Protein AF-A0A950CUS5-F1 (afdb_monomer_lite)

pLDDT: mean 76.33, std 10.09, range [51.91, 87.69]

Structure (mmCIF, N/CA/C/O backbone):
data_AF-A0A950CUS5-F1
#
_entry.id   AF-A0A950CUS5-F1
#
loop_
_atom_site.group_PDB
_atom_site.id
_atom_site.type_symbol
_atom_site.label_atom_id
_atom_site.label_alt_id
_atom_site.label_comp_id
_atom_site.label_asym_id
_atom_site.label_entity_id
_atom_site.label_seq_id
_atom_site.pdbx_PDB_ins_code
_atom_site.Cartn_x
_atom_site.Cartn_y
_atom_site.Cartn_z
_atom_site.occupancy
_atom_site.B_iso_or_equiv
_atom_site.auth_seq_id
_atom_site.auth_comp_id
_atom_site.auth_asym_id
_atom_site.auth_atom_id
_atom_site.pdbx_PDB_model_num
ATOM 1 N N . MET A 1 1 ? 13.405 -7.036 -21.368 1.00 53.22 1 MET A N 1
ATOM 2 C CA . MET A 1 1 ? 12.570 -6.123 -20.554 1.00 53.22 1 MET A CA 1
ATOM 3 C C . MET A 1 1 ? 13.519 -5.222 -19.781 1.00 53.22 1 MET A C 1
ATOM 5 O O . MET A 1 1 ? 14.540 -5.727 -19.350 1.00 53.22 1 MET A O 1
ATOM 9 N N . SER A 1 2 ? 13.267 -3.913 -19.706 1.00 65.44 2 SER A N 1
ATOM 10 C CA . SER A 1 2 ? 14.176 -2.950 -19.057 1.00 65.44 2 SER A CA 1
ATOM 11 C C . SER A 1 2 ? 14.216 -3.167 -17.537 1.00 65.44 2 SER A C 1
ATOM 13 O O . SER A 1 2 ? 13.152 -3.171 -16.919 1.00 65.44 2 SER A O 1
ATOM 15 N N . ASP A 1 3 ? 15.411 -3.290 -16.944 1.00 77.56 3 ASP A N 1
ATOM 16 C CA . ASP A 1 3 ? 15.626 -3.466 -15.492 1.00 77.56 3 ASP A CA 1
ATOM 17 C C . ASP A 1 3 ? 14.882 -2.420 -14.646 1.00 77.56 3 ASP A C 1
ATOM 19 O O . ASP A 1 3 ? 14.386 -2.715 -13.563 1.00 77.56 3 ASP A O 1
ATOM 23 N N . ALA A 1 4 ? 14.714 -1.205 -15.177 1.00 68.44 4 ALA A N 1
ATOM 24 C CA . ALA A 1 4 ? 13.982 -0.129 -14.518 1.00 68.44 4 ALA A CA 1
ATOM 25 C C . ALA A 1 4 ? 12.481 -0.423 -14.351 1.00 68.44 4 ALA A C 1
ATOM 27 O O . ALA A 1 4 ? 11.888 -0.032 -13.348 1.00 68.44 4 ALA A O 1
ATOM 28 N N . LEU A 1 5 ? 11.853 -1.112 -15.311 1.00 75.69 5 LEU A N 1
ATOM 29 C CA . LEU A 1 5 ? 10.441 -1.490 -15.208 1.00 75.69 5 LEU A CA 1
ATOM 30 C C . LEU A 1 5 ? 10.252 -2.625 -14.196 1.00 75.69 5 LEU A C 1
ATOM 32 O O . LEU A 1 5 ? 9.278 -2.610 -13.445 1.00 75.69 5 LEU A O 1
ATOM 36 N N . THR A 1 6 ? 11.195 -3.568 -14.145 1.00 82.12 6 THR A N 1
ATOM 37 C CA . THR A 1 6 ? 11.207 -4.650 -13.152 1.00 82.12 6 THR A CA 1
ATOM 38 C C . THR A 1 6 ? 11.335 -4.083 -11.737 1.00 82.12 6 THR A C 1
ATOM 40 O O . THR A 1 6 ? 10.447 -4.313 -10.921 1.00 82.12 6 THR A O 1
ATOM 43 N N . ILE A 1 7 ? 12.343 -3.239 -11.483 1.00 80.44 7 ILE A N 1
ATOM 44 C CA . ILE A 1 7 ? 12.565 -2.594 -10.175 1.00 80.44 7 ILE A CA 1
ATOM 45 C C . ILE A 1 7 ? 11.351 -1.757 -9.751 1.00 80.44 7 ILE A C 1
ATOM 47 O O . ILE A 1 7 ? 10.926 -1.804 -8.598 1.00 80.44 7 ILE A O 1
ATOM 51 N N . ALA A 1 8 ? 10.752 -1.005 -10.679 1.00 71.38 8 ALA A N 1
ATOM 52 C CA . ALA A 1 8 ? 9.567 -0.208 -10.373 1.00 71.38 8 ALA A CA 1
ATOM 53 C C . ALA A 1 8 ? 8.356 -1.093 -10.015 1.00 71.38 8 ALA A C 1
ATOM 55 O O . ALA A 1 8 ? 7.605 -0.774 -9.094 1.00 71.38 8 ALA A O 1
ATOM 56 N N . THR A 1 9 ? 8.171 -2.213 -10.719 1.00 80.31 9 THR A N 1
ATOM 57 C CA . THR A 1 9 ? 7.070 -3.155 -10.456 1.00 80.31 9 THR A CA 1
ATOM 58 C C . THR A 1 9 ? 7.236 -3.838 -9.097 1.00 80.31 9 THR A C 1
ATOM 60 O O . THR A 1 9 ? 6.269 -3.948 -8.344 1.00 80.31 9 THR A O 1
ATOM 63 N N . GLU A 1 10 ? 8.460 -4.233 -8.747 1.00 84.12 10 GLU A N 1
ATOM 64 C CA . GLU A 1 10 ? 8.793 -4.786 -7.429 1.00 84.12 10 GLU A CA 1
ATOM 65 C C . GLU A 1 10 ? 8.537 -3.768 -6.308 1.00 84.12 10 GLU A C 1
ATOM 67 O O . GLU A 1 10 ? 7.905 -4.101 -5.304 1.00 84.12 10 GLU A O 1
ATOM 72 N N . GLY A 1 11 ? 8.943 -2.507 -6.503 1.00 77.31 11 GLY A N 1
ATOM 73 C CA . GLY A 1 11 ? 8.648 -1.413 -5.572 1.00 77.31 11 GLY A CA 1
ATOM 74 C C . GLY A 1 11 ? 7.146 -1.246 -5.325 1.00 77.31 11 GLY A C 1
ATOM 75 O O . GLY A 1 11 ? 6.702 -1.229 -4.176 1.00 77.31 11 GLY A O 1
ATOM 76 N N . LEU A 1 12 ? 6.344 -1.250 -6.395 1.00 82.62 12 LEU A N 1
ATOM 77 C CA . LEU A 1 12 ? 4.886 -1.158 -6.301 1.00 82.62 12 LEU A CA 1
ATOM 78 C C . LEU A 1 12 ? 4.264 -2.342 -5.543 1.00 82.62 12 LEU A C 1
ATOM 80 O O . LEU A 1 12 ? 3.333 -2.155 -4.757 1.00 82.62 12 LEU A O 1
ATOM 84 N N . GLN A 1 13 ? 4.776 -3.559 -5.738 1.00 84.81 13 GLN A N 1
ATOM 85 C CA . GLN A 1 13 ? 4.301 -4.747 -5.025 1.00 84.81 13 GLN A CA 1
ATOM 86 C C . GLN A 1 13 ? 4.630 -4.688 -3.522 1.00 84.81 13 GLN A C 1
ATOM 88 O O . GLN A 1 13 ? 3.789 -5.026 -2.680 1.00 84.81 13 GLN A O 1
ATOM 93 N N . ILE A 1 14 ? 5.822 -4.198 -3.170 1.00 82.94 14 ILE A N 1
ATOM 94 C CA . ILE A 1 14 ? 6.224 -3.957 -1.778 1.00 82.94 14 ILE A CA 1
ATOM 95 C C . ILE A 1 14 ? 5.311 -2.905 -1.140 1.00 82.94 14 ILE A C 1
ATOM 97 O O . ILE A 1 14 ? 4.788 -3.126 -0.044 1.00 82.94 14 ILE A O 1
ATOM 101 N N . ALA A 1 15 ? 5.066 -1.786 -1.823 1.00 72.44 15 ALA A N 1
ATOM 102 C CA . ALA A 1 15 ? 4.183 -0.739 -1.326 1.00 72.44 15 ALA A CA 1
ATOM 103 C C . ALA A 1 15 ? 2.733 -1.223 -1.163 1.00 72.44 15 ALA A C 1
ATOM 105 O O . ALA A 1 15 ? 2.110 -0.955 -0.136 1.00 72.44 15 ALA A O 1
ATOM 106 N N . SER A 1 16 ? 2.224 -2.024 -2.106 1.00 82.25 16 SER A N 1
ATOM 107 C CA . SER A 1 16 ? 0.897 -2.649 -2.0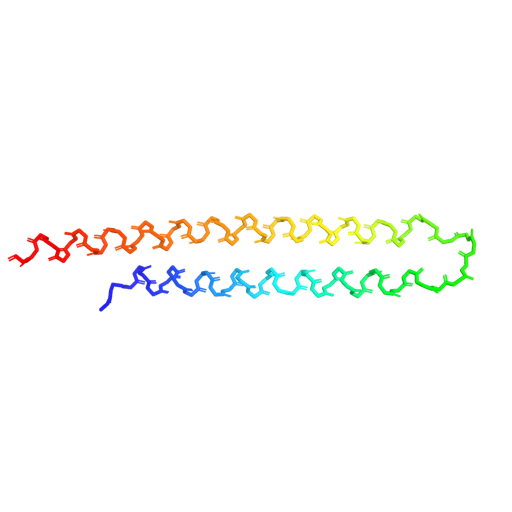03 1.00 82.25 16 SER A CA 1
ATOM 108 C C . SER A 1 16 ? 0.776 -3.520 -0.752 1.00 82.25 16 SER A C 1
ATOM 110 O O . SER A 1 16 ? -0.246 -3.498 -0.069 1.00 82.25 16 SER A O 1
ATOM 112 N N . THR A 1 17 ? 1.828 -4.276 -0.434 1.00 85.19 17 THR A N 1
ATOM 113 C CA . THR A 1 17 ? 1.867 -5.136 0.756 1.00 85.19 17 THR A CA 1
ATOM 114 C C . THR A 1 17 ? 1.860 -4.303 2.038 1.00 85.19 17 THR A C 1
ATOM 116 O O . THR A 1 17 ? 1.164 -4.641 2.994 1.00 85.19 17 THR A O 1
ATOM 119 N N . ARG A 1 18 ? 2.571 -3.167 2.058 1.00 78.56 18 ARG A N 1
ATOM 120 C CA . ARG A 1 18 ? 2.557 -2.229 3.194 1.00 78.56 18 ARG A CA 1
ATOM 121 C C . ARG A 1 18 ? 1.162 -1.651 3.446 1.00 78.56 18 ARG A C 1
ATOM 123 O O . ARG A 1 18 ? 0.732 -1.627 4.594 1.00 78.56 18 ARG A O 1
ATOM 130 N N . VAL A 1 19 ? 0.437 -1.253 2.396 1.00 82.38 19 VAL A N 1
ATOM 131 C CA . VAL A 1 19 ? -0.950 -0.757 2.509 1.00 82.38 19 VAL A CA 1
ATOM 132 C C . VAL A 1 19 ? -1.885 -1.835 3.063 1.00 82.38 19 VAL A C 1
ATOM 134 O O . VAL A 1 19 ? -2.685 -1.557 3.958 1.00 82.38 19 VAL A O 1
ATOM 137 N N . ALA A 1 20 ? -1.767 -3.075 2.577 1.00 83.50 20 ALA A N 1
ATOM 138 C CA . ALA A 1 20 ? -2.568 -4.195 3.067 1.00 83.50 20 ALA A CA 1
ATOM 139 C C . ALA A 1 20 ? -2.308 -4.478 4.558 1.00 83.50 20 ALA A C 1
ATOM 141 O O . ALA A 1 20 ? -3.253 -4.611 5.336 1.00 83.50 20 ALA A O 1
ATOM 142 N N . ASN A 1 21 ? -1.038 -4.487 4.973 1.00 83.25 21 ASN A N 1
ATOM 143 C CA . ASN A 1 21 ? -0.652 -4.692 6.369 1.00 83.25 21 ASN A CA 1
ATOM 144 C C . ASN A 1 21 ? -1.149 -3.562 7.283 1.00 83.25 21 ASN A C 1
ATOM 146 O O . ASN A 1 21 ? -1.698 -3.835 8.350 1.00 83.25 21 ASN A O 1
ATOM 150 N N . ALA A 1 22 ? -1.013 -2.301 6.859 1.00 75.75 22 ALA A N 1
ATOM 151 C CA . ALA A 1 22 ? -1.506 -1.155 7.622 1.00 75.75 22 ALA A CA 1
ATOM 152 C C . ALA A 1 22 ? -3.039 -1.196 7.778 1.00 75.75 22 ALA A C 1
ATOM 154 O O . ALA A 1 22 ? -3.563 -0.972 8.869 1.00 75.75 22 ALA A O 1
ATOM 155 N N . SER A 1 23 ? -3.756 -1.577 6.716 1.00 80.06 23 SER A N 1
ATOM 156 C CA . SER A 1 23 ? -5.218 -1.734 6.736 1.00 80.06 23 SER A CA 1
ATOM 157 C C . SER A 1 23 ? -5.665 -2.832 7.709 1.00 80.06 23 SER A C 1
ATOM 159 O O . SER A 1 23 ? -6.585 -2.623 8.498 1.00 80.06 23 SER A O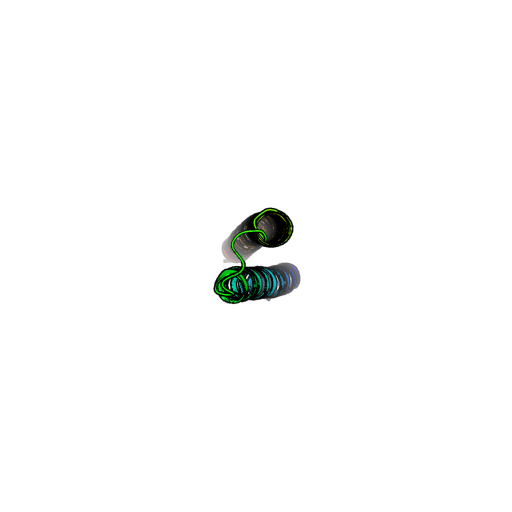 1
ATOM 161 N N . ALA A 1 24 ? -4.984 -3.984 7.711 1.00 81.75 24 ALA A N 1
ATOM 162 C CA . ALA A 1 24 ? -5.241 -5.062 8.669 1.00 81.75 24 ALA A CA 1
ATOM 163 C C . ALA A 1 24 ? -4.962 -4.630 10.121 1.00 81.75 24 ALA A C 1
ATOM 165 O O . ALA A 1 24 ? -5.712 -4.986 11.030 1.00 81.75 24 ALA A O 1
ATOM 166 N N . SER A 1 25 ? -3.923 -3.816 10.343 1.00 80.50 25 SER A N 1
ATOM 167 C CA . SER A 1 25 ? -3.596 -3.291 11.673 1.00 80.50 25 SER A CA 1
ATOM 168 C C . SER A 1 25 ? -4.678 -2.356 12.227 1.00 80.50 25 SER A C 1
ATOM 170 O O . SER A 1 25 ? -4.914 -2.379 13.431 1.00 80.50 25 SER A O 1
ATOM 172 N N . ILE A 1 26 ? -5.360 -1.576 11.378 1.00 79.81 26 ILE A N 1
ATOM 173 C CA . ILE A 1 26 ? -6.499 -0.726 11.780 1.00 79.81 26 ILE A CA 1
ATOM 174 C C . ILE A 1 26 ? -7.706 -1.576 12.193 1.00 79.81 26 ILE A C 1
ATOM 176 O O . ILE A 1 26 ? -8.345 -1.303 13.210 1.00 79.81 26 ILE A O 1
ATOM 180 N N . VAL A 1 27 ? -8.025 -2.619 11.420 1.00 79.94 27 VAL A N 1
ATOM 181 C CA . VAL A 1 27 ? -9.118 -3.547 11.760 1.00 79.94 27 VAL A CA 1
ATOM 182 C C . VAL A 1 27 ? -8.857 -4.209 13.116 1.00 79.94 27 VAL A C 1
ATOM 184 O O . VAL A 1 27 ? -9.756 -4.263 13.951 1.00 79.94 27 VAL A O 1
ATOM 187 N N . ASN A 1 28 ? -7.616 -4.621 13.387 1.00 77.81 28 ASN A N 1
ATOM 188 C CA . ASN A 1 28 ? -7.250 -5.167 14.693 1.00 77.81 28 ASN A CA 1
ATOM 189 C C . ASN A 1 28 ? -7.388 -4.130 15.821 1.00 77.81 28 ASN A C 1
ATOM 191 O O . ASN A 1 28 ? -8.070 -4.422 16.800 1.00 77.81 28 ASN A O 1
ATOM 195 N N . ALA A 1 29 ? -6.839 -2.919 15.662 1.00 72.75 29 ALA A N 1
ATOM 196 C CA . ALA A 1 29 ? -6.921 -1.855 16.672 1.00 72.75 29 ALA A CA 1
ATOM 197 C C . ALA A 1 29 ? -8.375 -1.452 17.001 1.00 72.75 29 ALA A C 1
ATOM 199 O O . ALA A 1 29 ? -8.737 -1.275 18.164 1.00 72.75 29 ALA A O 1
ATOM 200 N N . SER A 1 30 ? -9.239 -1.376 15.982 1.00 69.50 30 SER A N 1
ATOM 201 C CA . SER A 1 30 ? -10.672 -1.089 16.160 1.00 69.50 30 SER A CA 1
ATOM 202 C C . SER A 1 30 ? -11.452 -2.241 16.807 1.00 69.50 30 SER A C 1
ATOM 204 O O . SER A 1 30 ? -12.410 -2.002 17.540 1.00 69.50 30 SER A O 1
ATOM 206 N N . SER A 1 31 ? -11.043 -3.495 16.587 1.00 69.12 31 SER A N 1
ATOM 207 C CA . SER A 1 31 ? -11.703 -4.661 17.190 1.00 69.12 31 SER A CA 1
ATOM 208 C C . SER A 1 31 ? -11.425 -4.795 18.694 1.00 69.12 31 SER A C 1
ATOM 210 O O . SER A 1 31 ? -12.304 -5.213 19.450 1.00 69.12 31 SER A O 1
ATOM 212 N N . THR A 1 32 ? -10.249 -4.357 19.154 1.00 63.56 32 THR A N 1
ATOM 213 C CA . THR A 1 32 ? -9.885 -4.306 20.580 1.00 63.56 32 THR A CA 1
ATOM 214 C C . THR A 1 32 ? -10.663 -3.256 21.381 1.00 63.56 32 THR A C 1
ATOM 216 O O . THR A 1 32 ? -10.766 -3.386 22.597 1.00 63.56 32 THR A O 1
ATOM 219 N N . SER A 1 33 ? -11.295 -2.271 20.728 1.00 58.50 33 SER A N 1
ATOM 220 C CA . SER A 1 33 ? -12.125 -1.239 21.378 1.00 58.50 33 SER A CA 1
ATOM 221 C C . SER A 1 33 ? -13.483 -1.737 21.897 1.00 58.50 33 SER A C 1
ATOM 223 O O . SER A 1 33 ? -14.225 -0.961 22.489 1.00 58.50 33 SER A O 1
ATOM 225 N N . SER A 1 34 ? -13.838 -3.010 21.682 1.00 56.34 34 SER A N 1
ATOM 226 C CA . SER A 1 34 ? -15.115 -3.582 22.149 1.00 56.34 34 SER A CA 1
ATOM 227 C C . SER A 1 34 ? -15.088 -4.069 23.608 1.00 56.34 34 SER A C 1
ATOM 229 O O . SER A 1 34 ? -16.065 -4.658 24.068 1.00 56.34 34 SER A O 1
ATOM 231 N N . ALA A 1 35 ? -13.986 -3.863 24.339 1.00 54.53 35 ALA A N 1
ATOM 232 C CA . ALA A 1 35 ? -13.892 -4.210 25.754 1.00 54.53 35 ALA A CA 1
ATOM 233 C C . ALA A 1 35 ? -14.506 -3.098 26.623 1.00 54.53 35 ALA A C 1
ATOM 235 O O . ALA A 1 35 ? -14.006 -1.979 26.692 1.00 54.53 35 ALA A O 1
ATOM 236 N N . SER A 1 36 ? -15.625 -3.439 27.250 1.00 51.91 36 SER A N 1
ATOM 237 C CA . SER A 1 36 ? -16.509 -2.624 28.080 1.00 51.91 36 SER A CA 1
ATOM 238 C C . SER A 1 36 ? -15.861 -2.103 29.372 1.00 51.91 36 SER A C 1
ATOM 240 O O . SER A 1 36 ? -16.226 -2.540 30.460 1.00 51.91 36 SER A O 1
ATOM 242 N N . ASP A 1 37 ? -14.922 -1.167 29.273 1.00 56.44 37 ASP A N 1
ATOM 243 C CA . ASP A 1 37 ? -14.451 -0.389 30.421 1.00 56.44 37 ASP A CA 1
ATOM 244 C C . ASP A 1 37 ? -14.782 1.083 30.170 1.00 56.44 37 ASP A C 1
ATOM 246 O O . ASP A 1 37 ? -14.206 1.730 29.293 1.00 56.44 37 ASP A O 1
ATOM 250 N N . GLU A 1 38 ? -15.737 1.626 30.930 1.00 57.34 38 GLU A N 1
ATOM 251 C CA . GLU A 1 38 ? -16.287 2.988 30.784 1.00 57.34 38 GLU A CA 1
ATOM 252 C C . GLU A 1 38 ? -15.234 4.108 30.977 1.00 57.34 38 GLU A C 1
ATOM 254 O O . GLU A 1 38 ? -15.554 5.292 30.888 1.00 57.34 38 GLU A O 1
ATOM 259 N N . ASN A 1 39 ? -13.964 3.740 31.191 1.00 56.78 39 ASN A N 1
ATOM 260 C CA . ASN A 1 39 ? -12.843 4.612 31.520 1.00 56.78 39 ASN A CA 1
ATOM 261 C C . ASN A 1 39 ? -11.573 4.400 30.655 1.00 56.78 39 ASN A C 1
ATOM 263 O O . ASN A 1 39 ? -10.523 4.940 31.001 1.00 56.78 39 ASN A O 1
ATOM 267 N N . ALA A 1 40 ? -11.644 3.678 29.523 1.00 56.06 40 ALA A N 1
ATOM 268 C CA . ALA A 1 40 ? -10.507 3.437 28.609 1.00 56.06 40 ALA A CA 1
ATOM 269 C C . ALA A 1 40 ? -10.342 4.366 27.355 1.00 56.06 40 ALA A C 1
ATOM 271 O O . ALA A 1 40 ? -9.753 3.918 26.367 1.00 56.06 40 ALA A O 1
ATOM 272 N N . PRO A 1 41 ? -10.820 5.634 27.292 1.00 53.88 41 PRO A N 1
ATOM 273 C CA . PRO A 1 41 ? -10.997 6.327 26.008 1.00 53.88 41 PRO A CA 1
ATOM 274 C C . PRO A 1 41 ? -9.789 7.108 25.451 1.00 53.88 41 PRO A C 1
ATOM 276 O O . PRO A 1 41 ? -10.001 7.884 24.529 1.00 53.88 41 PRO A O 1
ATOM 279 N N . THR A 1 42 ? -8.555 6.958 25.951 1.00 57.16 42 THR A N 1
ATOM 280 C CA . THR A 1 42 ? -7.387 7.685 25.386 1.00 57.16 42 THR A CA 1
ATOM 281 C C . THR A 1 42 ? -6.376 6.781 24.684 1.00 57.16 42 THR A C 1
ATOM 283 O O . THR A 1 42 ? -6.041 7.035 23.533 1.00 57.16 42 THR A O 1
ATOM 286 N N . GLU A 1 43 ? -5.938 5.678 25.301 1.00 58.16 43 GLU A N 1
ATOM 287 C CA . GLU A 1 43 ? -4.928 4.798 24.679 1.00 58.16 43 GLU A CA 1
ATOM 288 C C . GLU A 1 43 ? -5.442 4.100 23.412 1.00 58.16 43 GLU A C 1
ATOM 290 O O . GLU A 1 43 ? -4.722 3.988 22.422 1.00 58.16 43 GLU A O 1
ATOM 295 N N . VAL A 1 44 ? -6.706 3.666 23.410 1.00 63.03 44 VAL A N 1
ATOM 296 C CA . VAL A 1 44 ? -7.310 2.953 22.273 1.00 63.03 44 VAL A CA 1
ATOM 297 C C . VAL A 1 44 ? -7.545 3.889 21.079 1.00 63.03 44 VAL A C 1
ATOM 299 O O . VAL A 1 44 ? -7.371 3.493 19.926 1.00 63.03 44 VAL A O 1
ATOM 302 N N . THR A 1 45 ? -7.914 5.147 21.336 1.00 66.69 45 THR A N 1
ATOM 303 C CA . THR A 1 45 ? -8.055 6.171 20.289 1.00 66.69 45 THR A CA 1
ATOM 304 C C . THR A 1 45 ? -6.709 6.623 19.740 1.00 66.69 45 THR A C 1
ATOM 306 O O . THR A 1 45 ? -6.612 6.874 18.538 1.00 66.69 45 THR A O 1
ATOM 309 N N . ASP A 1 46 ? -5.678 6.688 20.584 1.00 72.00 46 ASP A N 1
ATOM 310 C CA . ASP A 1 46 ? -4.327 7.065 20.174 1.00 72.00 46 ASP A CA 1
ATOM 311 C C . ASP A 1 46 ? -3.685 5.975 19.296 1.00 72.00 46 ASP A C 1
ATOM 313 O O . ASP A 1 46 ? -3.083 6.300 18.269 1.00 72.00 46 ASP A O 1
ATOM 317 N N . ASP A 1 47 ? -3.880 4.688 19.619 1.00 78.44 47 ASP A N 1
ATOM 318 C CA . ASP A 1 47 ? -3.417 3.570 18.778 1.00 78.44 47 ASP A CA 1
ATOM 319 C C . ASP A 1 47 ? -4.131 3.557 17.418 1.00 78.44 47 ASP A C 1
ATOM 321 O O . ASP A 1 47 ? -3.489 3.510 16.366 1.00 78.44 47 ASP A O 1
ATOM 325 N N . LEU A 1 48 ? -5.459 3.720 17.401 1.00 78.44 48 LEU A N 1
ATOM 326 C CA . LEU A 1 48 ? -6.212 3.821 16.150 1.00 78.44 48 LEU A CA 1
ATOM 327 C C . LEU A 1 48 ? -5.756 5.020 15.299 1.00 78.44 48 LEU A C 1
ATOM 329 O O . LEU A 1 48 ? -5.570 4.879 14.088 1.00 78.44 48 LEU A O 1
ATOM 333 N N . ALA A 1 49 ? -5.534 6.186 15.913 1.00 79.81 49 ALA A N 1
ATOM 334 C CA . ALA A 1 49 ? -5.032 7.372 15.222 1.00 79.81 49 ALA A CA 1
ATOM 335 C C . ALA A 1 49 ? -3.629 7.140 14.637 1.00 79.81 49 ALA A C 1
ATOM 337 O O . ALA A 1 49 ? -3.388 7.474 13.473 1.00 79.81 49 ALA A O 1
ATOM 338 N N . ALA A 1 50 ? -2.724 6.506 15.389 1.00 83.38 50 ALA A N 1
ATOM 339 C CA . ALA A 1 50 ? -1.394 6.142 14.907 1.00 83.38 50 ALA A CA 1
ATOM 340 C C . ALA A 1 50 ? -1.466 5.185 13.704 1.00 83.38 50 ALA A C 1
ATOM 342 O O . ALA A 1 50 ? -0.774 5.396 12.704 1.00 83.38 50 ALA A O 1
ATOM 343 N N . LYS A 1 51 ? -2.356 4.183 13.744 1.00 83.75 51 LYS A N 1
ATOM 344 C CA . LYS A 1 51 ? -2.566 3.242 12.631 1.00 83.75 51 LYS A CA 1
ATOM 345 C C . LYS A 1 51 ? -3.185 3.885 11.395 1.00 83.75 51 LYS A C 1
ATOM 347 O O . LYS A 1 51 ? -2.796 3.546 10.277 1.00 83.75 51 LYS A O 1
ATOM 352 N N . ILE A 1 52 ? -4.078 4.857 11.564 1.00 81.31 52 ILE A N 1
ATOM 353 C CA . ILE A 1 52 ? -4.613 5.652 10.449 1.00 81.31 52 ILE A CA 1
ATOM 354 C C . ILE A 1 52 ? -3.502 6.481 9.786 1.00 81.31 52 ILE A C 1
ATOM 356 O O . ILE A 1 52 ? -3.417 6.519 8.556 1.00 81.31 52 ILE A O 1
ATOM 360 N N . VAL A 1 53 ? -2.616 7.103 10.570 1.00 87.69 53 VAL A N 1
ATOM 361 C CA . VAL A 1 53 ? -1.458 7.848 10.040 1.00 87.69 53 VAL A CA 1
ATOM 362 C C . VAL A 1 53 ? -0.475 6.919 9.314 1.00 87.69 53 VAL A C 1
ATOM 364 O O . VAL A 1 53 ? 0.033 7.269 8.242 1.00 87.69 53 VAL A O 1
ATOM 367 N N . GLU A 1 54 ? -0.238 5.720 9.852 1.00 86.19 54 GLU A N 1
ATOM 368 C CA . GLU A 1 54 ? 0.582 4.677 9.223 1.00 86.19 54 GLU A CA 1
ATOM 369 C C . GLU A 1 54 ? 0.004 4.261 7.858 1.00 86.19 54 GLU A C 1
ATOM 371 O O . GLU A 1 54 ? 0.728 4.245 6.857 1.00 86.19 54 GLU A O 1
ATOM 376 N N . LEU A 1 55 ? -1.312 4.022 7.777 1.00 87.12 55 LEU A N 1
ATOM 377 C CA . LEU A 1 55 ? -1.998 3.717 6.517 1.00 87.12 55 LEU A CA 1
ATOM 378 C C . LEU A 1 55 ? -1.910 4.872 5.513 1.00 87.12 55 LEU A C 1
ATOM 380 O O . LEU A 1 55 ? -1.6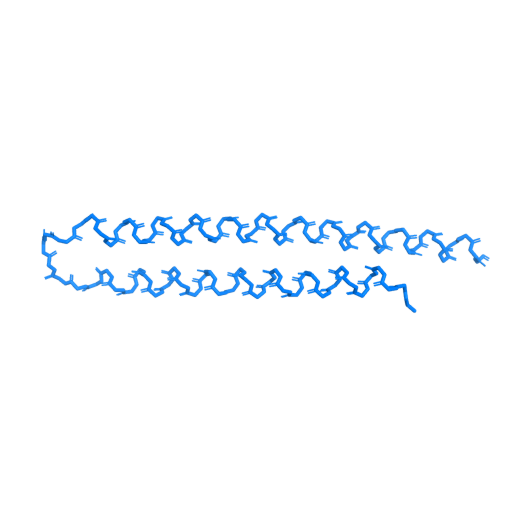42 4.636 4.333 1.00 87.12 55 LEU A O 1
ATOM 384 N N . GLY A 1 56 ? -2.114 6.114 5.959 1.00 84.06 56 GLY A N 1
ATOM 385 C CA . GLY A 1 56 ? -2.000 7.294 5.100 1.00 84.06 56 GLY A CA 1
ATOM 386 C C . GLY A 1 56 ? -0.607 7.407 4.477 1.00 84.06 56 GLY A C 1
ATOM 387 O O . GLY A 1 56 ? -0.473 7.563 3.263 1.00 84.06 56 GLY A O 1
ATOM 388 N N . SER A 1 57 ? 0.434 7.222 5.288 1.00 86.56 57 SER A N 1
ATOM 389 C CA . SER A 1 57 ? 1.829 7.239 4.830 1.00 86.56 57 SER A CA 1
ATOM 390 C C . SER A 1 57 ? 2.127 6.102 3.845 1.00 86.56 57 SER A C 1
ATOM 392 O O . SER A 1 57 ? 2.760 6.328 2.811 1.00 86.56 57 SER A O 1
ATOM 394 N N . ALA A 1 58 ? 1.629 4.891 4.118 1.00 81.81 58 ALA A N 1
ATOM 395 C CA . ALA A 1 58 ? 1.765 3.750 3.212 1.00 81.81 58 ALA A CA 1
ATOM 396 C C . ALA A 1 58 ? 1.052 3.986 1.868 1.00 81.81 58 ALA A C 1
ATOM 398 O O . ALA A 1 58 ? 1.598 3.657 0.816 1.00 81.81 58 ALA A O 1
ATOM 399 N N . THR A 1 59 ? -0.134 4.599 1.895 1.00 83.06 59 THR A N 1
ATOM 400 C CA . THR A 1 59 ? -0.929 4.912 0.696 1.00 83.06 59 THR A CA 1
ATOM 401 C C . THR A 1 59 ? -0.231 5.951 -0.178 1.00 83.06 59 THR A C 1
ATOM 403 O O . THR A 1 59 ? -0.111 5.754 -1.385 1.00 83.06 59 THR A O 1
ATOM 406 N N . ILE A 1 60 ? 0.312 7.017 0.422 1.00 85.12 60 ILE A N 1
ATOM 407 C CA . ILE A 1 60 ? 1.092 8.032 -0.304 1.00 85.12 60 ILE A CA 1
ATOM 408 C C . ILE A 1 60 ? 2.319 7.398 -0.976 1.00 85.12 60 ILE A C 1
ATOM 410 O O . ILE A 1 60 ? 2.603 7.689 -2.139 1.00 85.12 60 ILE A O 1
ATOM 414 N N . GLY A 1 61 ? 3.028 6.506 -0.272 1.00 85.06 61 GLY A N 1
ATOM 415 C CA . GLY A 1 61 ? 4.150 5.754 -0.841 1.00 85.06 61 GLY A CA 1
ATOM 416 C C . GLY A 1 61 ? 3.731 4.889 -2.033 1.00 85.06 61 GLY A C 1
ATOM 417 O O . GLY A 1 61 ? 4.353 4.952 -3.089 1.00 85.06 61 GLY A O 1
ATOM 418 N N . TYR A 1 62 ? 2.620 4.160 -1.902 1.00 83.00 62 TYR A N 1
ATOM 419 C CA . TYR A 1 62 ? 2.055 3.356 -2.986 1.00 83.00 62 TYR A CA 1
ATOM 420 C C . TYR A 1 62 ? 1.696 4.189 -4.224 1.00 83.00 62 TYR A C 1
ATOM 422 O O . TYR A 1 62 ? 2.028 3.807 -5.346 1.00 83.00 62 TYR A O 1
ATOM 430 N N . GLU A 1 63 ? 1.068 5.353 -4.047 1.00 84.62 63 GLU A N 1
ATOM 431 C CA . GLU A 1 63 ? 0.758 6.249 -5.164 1.00 84.62 63 GLU A CA 1
ATOM 432 C C . GLU A 1 63 ? 2.013 6.812 -5.843 1.00 84.62 63 GLU A C 1
ATOM 434 O O . GLU A 1 63 ? 2.041 6.968 -7.070 1.00 84.62 63 GLU A O 1
ATOM 439 N N . ALA A 1 64 ? 3.048 7.136 -5.063 1.00 84.12 64 ALA A N 1
ATOM 440 C CA . ALA A 1 64 ? 4.325 7.594 -5.597 1.00 84.12 64 ALA A CA 1
ATOM 441 C C . ALA A 1 64 ? 4.984 6.499 -6.451 1.00 84.12 64 ALA A C 1
ATOM 443 O O . ALA A 1 64 ? 5.345 6.758 -7.603 1.00 84.12 64 ALA A O 1
ATOM 444 N N . ASP A 1 65 ? 5.043 5.268 -5.941 1.00 83.19 65 ASP A N 1
ATOM 445 C CA . ASP A 1 65 ? 5.603 4.120 -6.658 1.00 83.19 65 ASP A CA 1
ATOM 446 C C . ASP A 1 65 ? 4.796 3.801 -7.928 1.00 83.19 65 ASP A C 1
ATOM 448 O O . ASP A 1 65 ? 5.367 3.585 -9.000 1.00 83.19 65 ASP A O 1
ATOM 452 N N . ALA A 1 66 ? 3.463 3.889 -7.873 1.00 82.31 66 ALA A N 1
ATOM 453 C CA . ALA A 1 66 ? 2.598 3.696 -9.039 1.00 82.31 66 ALA A CA 1
ATOM 454 C C . ALA A 1 66 ? 2.864 4.735 -10.145 1.00 82.31 66 ALA A C 1
ATOM 456 O O . ALA A 1 66 ? 2.876 4.406 -11.339 1.00 82.31 66 ALA A O 1
ATOM 457 N N . LYS A 1 67 ? 3.122 5.997 -9.774 1.00 86.00 67 LYS A N 1
ATOM 458 C CA . LYS A 1 67 ? 3.500 7.053 -10.729 1.00 86.00 67 LYS A CA 1
ATOM 459 C C . LYS A 1 67 ? 4.858 6.771 -11.372 1.00 86.00 67 LYS A C 1
ATOM 461 O O . LYS A 1 67 ? 4.989 6.970 -12.583 1.00 86.00 67 LYS A O 1
ATOM 466 N N . VAL A 1 68 ? 5.832 6.275 -10.607 1.00 85.44 68 VAL A N 1
ATOM 467 C CA . VAL A 1 68 ? 7.149 5.873 -11.130 1.00 85.44 68 VAL A CA 1
ATOM 468 C C . VAL A 1 68 ? 7.006 4.725 -12.131 1.00 85.44 68 VAL A C 1
ATOM 470 O O . VAL A 1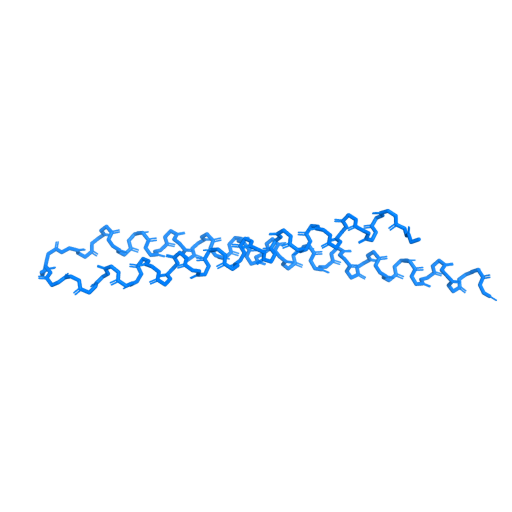 68 ? 7.522 4.835 -13.244 1.00 85.44 68 VAL A O 1
ATOM 473 N N . VAL A 1 69 ? 6.233 3.682 -11.806 1.00 84.62 69 VAL A N 1
ATOM 474 C CA . VAL A 1 69 ? 5.932 2.572 -12.733 1.00 84.62 69 VAL A CA 1
ATOM 475 C C . VAL A 1 69 ? 5.293 3.087 -14.022 1.00 84.62 69 VAL A C 1
ATOM 477 O O . VAL A 1 69 ? 5.738 2.752 -15.120 1.00 84.62 69 VAL A O 1
ATOM 480 N N . SER A 1 70 ? 4.282 3.954 -13.913 1.00 84.81 70 SER A N 1
ATOM 481 C CA . SER A 1 70 ? 3.607 4.546 -15.075 1.00 84.81 70 SER A CA 1
ATOM 482 C C . SER A 1 70 ? 4.556 5.372 -15.955 1.00 84.81 70 SER A C 1
ATOM 484 O O . SER A 1 70 ? 4.447 5.358 -17.187 1.00 84.81 70 SER A O 1
ATOM 486 N N . ALA A 1 71 ? 5.492 6.107 -15.351 1.00 83.69 71 ALA A N 1
ATOM 487 C CA . ALA A 1 71 ? 6.507 6.863 -16.078 1.00 83.69 71 ALA A CA 1
ATOM 488 C C . ALA A 1 71 ? 7.519 5.934 -16.770 1.00 83.69 71 ALA A C 1
ATOM 490 O O . ALA A 1 71 ? 7.814 6.123 -17.953 1.00 83.69 71 ALA A O 1
ATOM 491 N N . ALA A 1 72 ? 7.991 4.895 -16.073 1.00 81.50 72 ALA A N 1
ATOM 492 C CA . ALA A 1 72 ? 8.903 3.892 -16.618 1.00 81.50 72 ALA A CA 1
ATOM 493 C C . ALA A 1 72 ? 8.282 3.141 -17.810 1.00 81.50 72 ALA A C 1
ATOM 495 O O . ALA A 1 72 ? 8.920 2.999 -18.859 1.00 81.50 72 ALA A O 1
ATOM 496 N N . ALA A 1 73 ? 7.013 2.739 -17.700 1.00 81.69 73 ALA A N 1
ATOM 497 C CA . ALA A 1 73 ? 6.270 2.096 -18.781 1.00 81.69 73 ALA A CA 1
ATOM 498 C C . ALA A 1 73 ? 6.121 3.015 -20.007 1.00 81.69 73 ALA A C 1
ATOM 500 O O . ALA A 1 73 ? 6.387 2.592 -21.133 1.00 81.69 73 ALA A O 1
ATOM 501 N N . ARG A 1 74 ? 5.775 4.297 -19.803 1.00 84.94 74 ARG A N 1
ATOM 502 C CA . ARG A 1 74 ? 5.680 5.287 -20.892 1.00 84.94 74 ARG A CA 1
ATO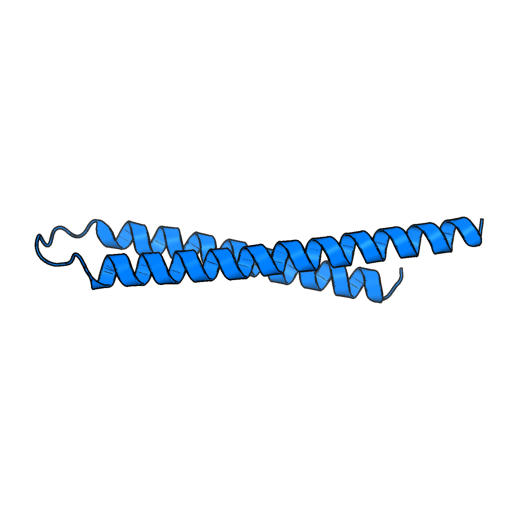M 503 C C . ARG A 1 74 ? 7.015 5.517 -21.596 1.00 84.94 74 ARG A C 1
ATOM 505 O O . ARG A 1 74 ? 7.045 5.571 -22.824 1.00 84.94 74 ARG A O 1
ATOM 512 N N . ASN A 1 75 ? 8.109 5.635 -20.848 1.00 83.44 75 ASN A N 1
ATOM 513 C CA . ASN A 1 75 ? 9.441 5.802 -21.431 1.00 83.44 75 ASN A CA 1
ATOM 514 C C . ASN A 1 75 ? 9.875 4.561 -22.218 1.00 83.44 75 ASN A C 1
ATOM 516 O O . ASN A 1 75 ? 10.381 4.693 -23.328 1.00 83.44 75 ASN A O 1
ATOM 520 N N . THR A 1 76 ? 9.596 3.364 -21.699 1.00 79.94 76 THR A N 1
ATOM 521 C CA . THR A 1 76 ? 9.862 2.106 -22.413 1.00 79.94 76 THR A CA 1
ATOM 522 C C . THR A 1 76 ? 9.063 2.025 -23.715 1.00 79.94 76 THR A C 1
ATOM 524 O O . THR A 1 76 ? 9.624 1.706 -24.759 1.00 79.94 76 THR A O 1
ATOM 527 N N . GLY A 1 77 ? 7.775 2.385 -23.685 1.00 82.81 77 GLY A N 1
ATOM 528 C CA . GLY A 1 77 ? 6.934 2.429 -24.883 1.00 82.81 77 GLY A CA 1
ATOM 529 C C . GLY A 1 77 ? 7.453 3.404 -25.944 1.00 82.81 77 GLY A C 1
ATOM 530 O O . GLY A 1 77 ? 7.487 3.060 -27.121 1.00 82.81 77 GLY A O 1
ATOM 531 N N . LYS A 1 78 ? 7.933 4.590 -25.538 1.00 85.00 78 LYS A N 1
ATOM 532 C CA . LYS A 1 78 ? 8.570 5.551 -26.457 1.00 85.00 78 LYS A CA 1
ATOM 533 C C . LYS A 1 78 ? 9.833 4.986 -27.106 1.00 85.00 78 LYS A C 1
ATOM 535 O O . LYS A 1 78 ? 9.995 5.144 -28.309 1.00 85.00 78 LYS A O 1
ATOM 540 N N . LEU A 1 79 ? 10.698 4.323 -26.335 1.00 78.94 79 LEU A N 1
ATOM 541 C CA . LEU A 1 79 ? 11.926 3.714 -26.859 1.00 78.94 79 LEU A CA 1
ATOM 542 C C . LEU A 1 79 ? 11.626 2.617 -27.886 1.00 78.94 79 LEU A C 1
ATOM 544 O O . LEU A 1 79 ? 12.262 2.581 -28.932 1.00 78.94 79 LEU A O 1
ATOM 548 N N . ILE A 1 80 ? 10.631 1.766 -27.614 1.00 79.50 80 ILE A N 1
ATOM 549 C CA . ILE A 1 80 ? 10.176 0.741 -28.564 1.00 79.50 80 ILE A CA 1
ATOM 550 C C . ILE A 1 80 ? 9.672 1.398 -29.852 1.00 79.50 80 ILE A C 1
ATOM 552 O O . ILE A 1 80 ? 10.057 0.985 -30.939 1.00 79.50 80 ILE A O 1
ATOM 556 N N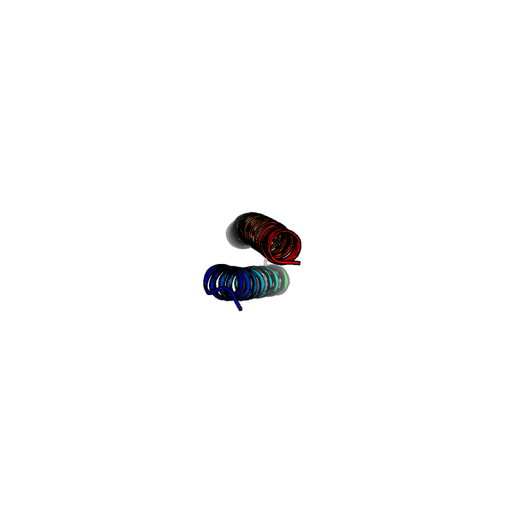 . ASN A 1 81 ? 8.859 2.449 -29.731 1.00 82.88 81 ASN A N 1
ATOM 557 C CA . ASN A 1 81 ? 8.283 3.139 -30.883 1.00 82.88 81 ASN A CA 1
ATOM 558 C C . ASN A 1 81 ? 9.318 3.925 -31.711 1.00 82.88 81 ASN A C 1
ATOM 560 O O . ASN A 1 81 ? 9.050 4.239 -32.859 1.00 82.88 81 ASN A O 1
ATOM 564 N N . MET A 1 82 ? 10.477 4.270 -31.139 1.00 77.12 82 MET A N 1
ATOM 565 C CA . MET A 1 82 ? 11.602 4.876 -31.869 1.00 77.12 82 MET A CA 1
ATOM 566 C C . MET A 1 82 ? 12.469 3.846 -32.607 1.00 77.12 82 MET A C 1
ATOM 568 O O . MET A 1 82 ? 13.264 4.232 -33.460 1.00 77.12 82 MET A O 1
ATOM 572 N N . LEU A 1 83 ? 12.365 2.563 -32.246 1.00 74.06 83 LEU A N 1
ATOM 573 C CA . LEU A 1 83 ? 13.074 1.459 -32.899 1.00 74.06 83 LEU A CA 1
ATOM 574 C C . LEU A 1 83 ? 12.256 0.787 -34.018 1.00 74.06 83 LEU A C 1
ATOM 576 O O . LEU A 1 83 ? 12.830 0.000 -34.770 1.00 74.06 83 LEU A O 1
ATOM 580 N N . ALA A 1 84 ? 10.947 1.048 -34.080 1.00 63.00 84 ALA A N 1
ATOM 581 C CA . ALA A 1 84 ? 10.014 0.539 -35.088 1.00 63.00 84 ALA A CA 1
ATOM 582 C C . ALA A 1 84 ? 9.932 1.478 -36.300 1.00 63.00 84 ALA A C 1
ATOM 584 O O . ALA A 1 84 ? 9.768 0.950 -37.422 1.00 63.00 84 ALA A O 1
#

Radius of gyration: 19.69 Å; chains: 1; bounding box: 32×14×67 Å

Secondary structure (DSSP, 8-state):
--HHHHHHHHHHHHHHHHHHHHHHHHHHHHHHTTS--TT-TTHHHHHHHHHHHHHHHHHHHHHHHHHHHHHHHHHHHHHHHHH-

Sequence (84 aa):
MSDALTIATEGLQIASTRVANASASIVNASSTSSASDENAPTEVTDDLAAKIVELGSATIGYEADAKVVSAAARNTGKLINMLA

Foldseek 3Di:
DDPQLVVLVVQLVVLVVQLVVLVVQLVVLVVVVPPPDPPPPPPSVVSNVVSVVSNVVSVVSNVVSVVSNVVVVVVVVVVVVVVD